Protein AF-A0AAW2IVI3-F1 (afdb_monomer_lite)

Foldseek 3Di:
DVVLVDPLVVVLCVLPNPDDDPDPVCSVVSLVVLLCCLLCQQLVPVLSDPDDDPADDDQSQLVVLVVVLVVQVPDQLVVVCVVCLPDSLVVSLLSSCPRSQDQVNCCSVPVHCVCNVCSVVSHQDPDPVSSVSSVVSSVSSSVSSNQRNDVVRHDDDDDDPPDDDDPPDDDD

Sequence (172 aa):
MESADWDLDAAAGSIQPGISFWQPNHICFAFESFVCRQMFDGFNHPNFSTRIESLPEGDKRRRLFFDRFMELKSVRPVDYLAWKPKSKFAAFCRSKYLRLIHPKMEASLFGNLDQRNLVSSGELPETPFFLAFIEMAKRIWLLHCLALSFDPEVSIFQASKGNRFSKFTWRA

Organism: Sesamum radiatum (NCBI:txid300843)

Radius of gyration: 18.2 Å; chains: 1; bounding box: 42×45×47 Å

Secondary structure (DSSP, 8-state):
-GGGT--HHHHHHHHSTTPPPSSGGGGHHHHHHHHHHHHHTTTTSGGG--S---PPPHHHHHHHHHHHHHHHHTS-HHHHHHH-TTSHHHHHHHHHHHHHS-HHHHHHHHSSSHHHHHHHHT-----HHHHHHHHHHHHHHHHHHHHTTSSSPP------TTPPP-TT----

Structure (mmCIF, N/CA/C/O backbone):
data_AF-A0AAW2IVI3-F1
#
_entry.id   AF-A0AAW2IVI3-F1
#
loop_
_atom_site.group_PDB
_atom_site.id
_atom_site.type_symbol
_atom_site.label_atom_id
_atom_site.label_alt_id
_atom_site.label_comp_id
_atom_site.label_asym_id
_atom_site.label_entity_id
_atom_site.label_seq_id
_atom_site.pdbx_PDB_ins_code
_atom_site.Cartn_x
_atom_site.Cartn_y
_atom_site.Cartn_z
_atom_site.occupancy
_atom_site.B_iso_or_equiv
_atom_site.auth_seq_id
_atom_site.auth_comp_id
_atom_site.auth_asym_id
_atom_site.auth_atom_id
_atom_site.pdbx_PDB_model_num
ATOM 1 N N . MET A 1 1 ? -5.674 0.346 18.086 1.00 77.00 1 MET A N 1
ATOM 2 C CA . MET A 1 1 ? -7.125 0.433 17.809 1.00 77.00 1 MET A CA 1
ATOM 3 C C . MET A 1 1 ? -7.883 0.366 19.117 1.00 77.00 1 MET A C 1
ATOM 5 O O . MET A 1 1 ? -8.513 1.350 19.455 1.00 77.00 1 MET A O 1
ATOM 9 N N . GLU A 1 2 ? -7.722 -0.701 19.901 1.00 77.94 2 GLU A N 1
ATOM 10 C CA . GLU A 1 2 ? -8.276 -0.778 21.267 1.00 77.94 2 GLU A CA 1
ATOM 11 C C . GLU A 1 2 ? -7.769 0.356 22.168 1.00 77.94 2 GLU A C 1
ATOM 13 O O . GL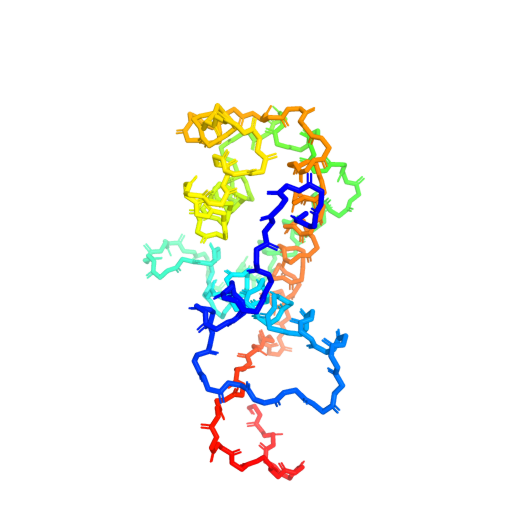U A 1 2 ? -8.556 1.027 22.813 1.00 77.94 2 GLU A O 1
ATOM 18 N N . SER A 1 3 ? -6.471 0.671 22.111 1.00 76.56 3 SER A N 1
ATOM 19 C CA . SER A 1 3 ? -5.872 1.810 22.830 1.00 76.56 3 SER A CA 1
ATOM 20 C C . SER A 1 3 ? -6.377 3.195 22.398 1.00 76.56 3 SER A C 1
ATOM 22 O O . SER A 1 3 ? -5.982 4.191 22.989 1.00 76.56 3 SER A O 1
ATOM 24 N N . ALA A 1 4 ? -7.147 3.265 21.311 1.00 76.06 4 ALA A N 1
ATOM 25 C CA . ALA A 1 4 ? -7.747 4.485 20.779 1.00 76.06 4 ALA A CA 1
ATOM 26 C C . ALA A 1 4 ? -9.280 4.469 20.947 1.00 76.06 4 ALA A C 1
ATOM 28 O O . ALA A 1 4 ? -9.973 5.185 20.227 1.00 76.06 4 ALA A O 1
ATOM 29 N N . ASP A 1 5 ? -9.795 3.603 21.831 1.00 81.50 5 ASP A N 1
ATOM 30 C CA . ASP A 1 5 ? -11.217 3.415 22.148 1.00 81.50 5 ASP A CA 1
ATOM 31 C C . ASP A 1 5 ? -12.101 3.146 20.920 1.00 81.50 5 ASP A C 1
ATOM 33 O O . ASP A 1 5 ? -13.246 3.590 20.821 1.00 81.50 5 ASP A O 1
ATOM 37 N N . TRP A 1 6 ? -11.564 2.409 19.943 1.00 83.50 6 TRP A N 1
ATOM 38 C CA . TRP A 1 6 ? -12.356 1.981 18.795 1.00 83.50 6 TRP A CA 1
ATOM 39 C C . TRP A 1 6 ? -13.358 0.901 19.178 1.00 83.50 6 TRP A C 1
ATOM 41 O O . TRP A 1 6 ? -12.980 -0.150 19.694 1.00 83.50 6 TRP A O 1
ATOM 51 N N . ASP A 1 7 ? -14.607 1.105 18.768 1.00 87.19 7 ASP A N 1
ATOM 52 C CA . ASP A 1 7 ? -15.586 0.030 18.654 1.00 87.19 7 ASP A CA 1
ATOM 53 C C . ASP A 1 7 ? -15.200 -0.871 17.468 1.00 87.19 7 ASP A C 1
ATOM 55 O O . ASP A 1 7 ? -15.416 -0.542 16.293 1.00 87.19 7 ASP A O 1
ATOM 59 N N . LEU A 1 8 ? -14.549 -1.993 17.784 1.00 87.81 8 LEU A N 1
ATOM 60 C CA . LEU A 1 8 ? -14.067 -2.941 16.785 1.00 87.81 8 LEU A CA 1
ATOM 61 C C . LEU A 1 8 ? -15.220 -3.599 16.024 1.00 87.81 8 LEU A C 1
ATOM 63 O O . LEU A 1 8 ? -15.070 -3.832 14.823 1.00 87.81 8 LEU A O 1
ATOM 67 N N . ASP A 1 9 ? -16.356 -3.851 16.677 1.00 87.69 9 ASP A N 1
ATOM 68 C CA . ASP A 1 9 ? -17.542 -4.452 16.064 1.00 87.69 9 ASP A CA 1
ATOM 69 C C . ASP A 1 9 ? -18.164 -3.505 15.038 1.00 87.69 9 ASP A C 1
ATOM 71 O O . ASP A 1 9 ? -18.402 -3.893 13.887 1.00 87.69 9 ASP A O 1
ATOM 75 N N . ALA A 1 10 ? -18.334 -2.231 15.398 1.00 87.75 10 ALA A N 1
ATOM 76 C CA . ALA A 1 10 ? -18.795 -1.208 14.466 1.00 87.75 10 ALA A CA 1
ATOM 77 C C . ALA A 1 10 ? -17.812 -1.021 13.296 1.00 87.75 10 ALA A C 1
ATOM 79 O O . ALA A 1 10 ? -18.225 -0.924 12.134 1.00 87.75 10 ALA A O 1
ATOM 80 N N . ALA A 1 11 ? -16.503 -1.017 13.571 1.00 87.75 11 ALA A N 1
ATOM 81 C CA . ALA A 1 11 ? -15.478 -0.889 12.540 1.00 87.75 11 ALA A CA 1
ATOM 82 C C . ALA A 1 11 ? -15.470 -2.096 11.583 1.00 87.75 11 ALA A C 1
ATOM 84 O O . ALA A 1 11 ? -15.462 -1.907 10.362 1.00 87.75 11 ALA A O 1
ATOM 85 N N . ALA A 1 12 ? -15.550 -3.323 12.097 1.00 88.88 12 ALA A N 1
ATOM 86 C CA . ALA A 1 12 ? -15.655 -4.530 11.280 1.00 88.88 12 ALA A CA 1
ATOM 87 C C . ALA A 1 12 ? -16.953 -4.546 10.453 1.00 88.88 12 ALA A C 1
ATOM 89 O O . ALA A 1 12 ? -16.916 -4.839 9.254 1.00 88.88 12 ALA A O 1
ATOM 90 N N . GLY A 1 13 ? -18.078 -4.138 11.049 1.00 88.06 13 GLY A N 1
ATOM 91 C CA . GLY A 1 13 ? -19.358 -3.987 10.355 1.00 88.06 13 GLY A CA 1
ATOM 92 C C . GLY A 1 13 ? -19.313 -2.960 9.219 1.00 88.06 13 GLY A C 1
ATOM 93 O O . GLY A 1 13 ? -19.958 -3.156 8.189 1.00 88.06 13 GLY A O 1
ATOM 94 N N . SER A 1 14 ? -18.500 -1.906 9.356 1.00 87.00 14 SER A N 1
ATOM 95 C CA . SER A 1 14 ? -18.280 -0.915 8.293 1.00 87.00 14 SER A CA 1
ATOM 96 C C . SER A 1 14 ? -17.449 -1.453 7.119 1.00 87.00 14 SER A C 1
ATOM 98 O O . SER A 1 14 ? -17.645 -1.036 5.977 1.00 87.00 14 SER A O 1
ATOM 100 N N . ILE A 1 15 ? -16.538 -2.399 7.378 1.00 88.31 15 ILE A N 1
ATOM 101 C CA . ILE A 1 15 ? -15.711 -3.047 6.349 1.00 88.31 15 ILE A CA 1
ATOM 102 C C . ILE A 1 15 ? -16.544 -4.016 5.515 1.00 88.31 15 ILE A C 1
ATOM 104 O O . ILE A 1 15 ? -16.384 -4.084 4.288 1.00 88.31 15 ILE A O 1
ATOM 108 N N . GLN A 1 16 ? -17.372 -4.807 6.194 1.00 86.12 16 GLN A N 1
ATOM 109 C CA . GLN A 1 16 ? -18.245 -5.787 5.578 1.00 86.12 16 GLN A CA 1
ATOM 110 C C . GLN A 1 16 ? -19.486 -5.998 6.464 1.00 86.12 16 GLN A C 1
ATOM 112 O O . GLN A 1 16 ? -19.395 -6.619 7.525 1.00 86.12 16 GLN A O 1
ATOM 117 N N . PRO A 1 17 ? -20.660 -5.521 6.022 1.00 86.19 17 PRO A N 1
ATOM 118 C CA . PRO A 1 17 ? -21.896 -5.664 6.778 1.00 86.19 17 PRO A CA 1
ATOM 119 C C . PRO A 1 17 ? -22.334 -7.124 6.937 1.00 86.19 17 PRO A C 1
ATOM 121 O O . PRO A 1 17 ? -22.176 -7.950 6.031 1.00 86.19 17 PRO A O 1
ATOM 124 N N . GLY A 1 18 ? -22.952 -7.431 8.081 1.00 82.81 18 GLY A N 1
ATOM 125 C CA . GLY A 1 18 ? -23.586 -8.728 8.330 1.00 82.81 18 GLY A CA 1
ATOM 126 C C . GLY A 1 18 ? -22.607 -9.900 8.435 1.00 82.81 18 GLY A C 1
ATOM 127 O O . GLY A 1 18 ? -22.932 -11.006 7.998 1.00 82.81 18 GLY A O 1
ATOM 128 N N . ILE A 1 19 ? -21.399 -9.670 8.962 1.00 82.31 19 ILE A N 1
ATOM 129 C CA . ILE A 1 19 ? -20.492 -10.760 9.332 1.00 82.31 19 ILE A CA 1
ATOM 130 C C . ILE A 1 19 ? -20.915 -11.325 10.688 1.00 82.31 19 ILE A C 1
ATOM 132 O O . ILE A 1 19 ? -21.047 -10.590 11.659 1.00 82.31 19 ILE A O 1
ATOM 136 N N . SER A 1 20 ? -21.068 -12.645 10.754 1.00 82.38 20 SER A N 1
ATOM 137 C CA . SER A 1 20 ? -21.085 -13.397 12.006 1.00 82.38 20 SER A CA 1
ATOM 138 C C . SER A 1 20 ? -19.740 -14.092 12.176 1.00 82.38 20 SER A C 1
ATOM 140 O O . SER A 1 20 ? -19.344 -14.895 11.324 1.00 82.38 20 SER A O 1
ATOM 142 N N . PHE A 1 21 ? -19.039 -13.804 13.263 1.00 84.62 21 PHE A N 1
ATOM 143 C CA . PHE A 1 21 ? -17.784 -14.472 13.575 1.00 84.62 21 PHE A CA 1
ATOM 144 C C . PHE A 1 21 ? -18.041 -15.754 14.367 1.00 84.62 21 PHE A C 1
ATOM 146 O O . PHE A 1 21 ? -18.873 -15.777 15.267 1.00 84.62 21 PHE A O 1
ATOM 153 N N . TRP A 1 22 ? -17.313 -16.827 14.037 1.00 85.50 22 TRP A N 1
ATOM 154 C CA . TRP A 1 22 ? -17.389 -18.081 14.800 1.00 85.50 22 TRP A CA 1
ATOM 155 C C . TRP A 1 22 ? -16.828 -17.926 16.222 1.00 85.50 22 TRP A C 1
ATOM 157 O O . TRP A 1 22 ? -17.317 -18.553 17.156 1.00 85.50 22 TRP A O 1
ATOM 167 N N . GLN A 1 23 ? -15.804 -17.084 16.383 1.00 89.56 23 GLN A N 1
ATOM 168 C CA . GLN A 1 23 ? -15.225 -16.700 17.669 1.00 89.56 23 GLN A CA 1
ATOM 169 C C . GLN A 1 23 ? -15.056 -15.174 17.710 1.00 89.56 23 GLN A C 1
ATOM 171 O O . GLN A 1 23 ? -14.752 -14.594 16.667 1.00 89.56 23 GLN A O 1
ATOM 176 N N . PRO A 1 24 ? -15.192 -14.514 18.875 1.00 83.69 24 PRO A N 1
ATOM 177 C CA . PRO A 1 24 ? -15.063 -13.054 18.975 1.00 83.69 24 PRO A CA 1
ATOM 178 C C . PRO A 1 24 ? -13.730 -12.503 18.441 1.00 83.69 24 PRO A C 1
ATOM 180 O O . PRO A 1 24 ? -13.693 -11.491 17.751 1.00 83.69 24 PRO A O 1
ATOM 183 N N . ASN A 1 25 ? -12.625 -13.214 18.678 1.00 85.38 25 ASN A N 1
ATOM 184 C CA . ASN A 1 25 ? -11.289 -12.843 18.200 1.00 85.38 25 ASN A CA 1
ATOM 185 C C . ASN A 1 25 ? -11.124 -12.919 16.667 1.00 85.38 25 ASN A C 1
ATOM 187 O O . ASN A 1 25 ? -10.189 -12.326 16.138 1.00 85.38 25 ASN A O 1
ATOM 191 N N . HIS A 1 26 ? -12.021 -13.589 15.932 1.00 91.75 26 HIS A N 1
ATOM 192 C CA . HIS A 1 26 ? -11.974 -13.654 14.463 1.00 91.75 26 HIS A CA 1
ATOM 193 C C . HIS A 1 26 ? -12.302 -12.317 13.786 1.00 91.75 26 HIS A C 1
ATOM 195 O O . HIS A 1 26 ? -12.186 -12.202 12.564 1.00 91.75 26 HIS A O 1
ATOM 201 N N . ILE A 1 27 ? -12.681 -11.301 14.560 1.00 89.81 27 ILE A N 1
ATOM 202 C CA . ILE A 1 27 ? -12.882 -9.941 14.071 1.00 89.81 27 ILE A CA 1
ATOM 203 C C . ILE A 1 27 ? -11.646 -9.380 13.352 1.00 89.81 27 ILE A C 1
ATOM 205 O O . ILE A 1 27 ? -11.785 -8.623 12.389 1.00 89.81 27 ILE A O 1
ATOM 209 N N . CYS A 1 28 ? -10.439 -9.824 13.732 1.00 89.69 28 CYS A N 1
ATOM 210 C CA . CYS A 1 28 ? -9.191 -9.467 13.054 1.00 89.69 28 CYS A CA 1
ATOM 211 C C . CYS A 1 28 ? -9.229 -9.775 11.548 1.00 89.69 28 CYS A C 1
ATOM 213 O O . CYS A 1 28 ? -8.742 -8.973 10.751 1.00 89.69 28 CYS A O 1
ATOM 215 N N . PHE A 1 29 ? -9.890 -10.862 11.133 1.00 90.81 29 PHE A N 1
ATOM 216 C CA . PHE A 1 29 ? -9.964 -11.262 9.729 1.00 90.81 29 PHE A CA 1
ATOM 217 C C . PHE A 1 29 ? -10.738 -10.267 8.863 1.00 90.81 29 PHE A C 1
ATOM 219 O O . PHE A 1 29 ? -10.467 -10.170 7.666 1.00 90.81 29 PHE A O 1
ATOM 226 N N . ALA A 1 30 ? -11.670 -9.493 9.433 1.00 91.75 30 ALA A N 1
ATOM 227 C CA . ALA A 1 30 ? -12.317 -8.410 8.696 1.00 91.75 30 ALA A CA 1
ATOM 228 C C . ALA A 1 30 ? -11.300 -7.318 8.334 1.00 91.75 30 ALA A C 1
ATOM 230 O O . ALA A 1 30 ? -11.227 -6.896 7.177 1.00 91.75 30 ALA A O 1
ATOM 231 N N . PHE A 1 31 ? -10.463 -6.919 9.294 1.00 91.62 31 PHE A N 1
ATOM 232 C CA . PHE A 1 31 ? -9.403 -5.938 9.075 1.00 91.62 31 PHE A CA 1
ATOM 233 C C . PHE A 1 31 ? -8.326 -6.473 8.131 1.00 91.62 31 PHE A C 1
ATOM 235 O O . PHE A 1 31 ? -7.997 -5.803 7.157 1.00 91.62 31 PHE A O 1
ATOM 242 N N . GLU A 1 32 ? -7.832 -7.694 8.342 1.00 92.75 32 GLU A N 1
ATOM 243 C CA . GLU A 1 32 ? -6.846 -8.321 7.452 1.00 92.75 32 GLU A CA 1
ATOM 244 C C . GLU A 1 32 ? -7.369 -8.437 6.016 1.00 92.75 32 GLU A C 1
ATOM 246 O O . GLU A 1 32 ? -6.673 -8.069 5.069 1.00 92.75 32 GLU A O 1
ATOM 251 N N . SER A 1 33 ? -8.622 -8.870 5.837 1.00 91.94 33 SER A N 1
ATOM 252 C CA . SER A 1 33 ? -9.265 -8.933 4.521 1.00 91.94 33 SER A CA 1
ATOM 253 C C . SER A 1 33 ? -9.361 -7.553 3.867 1.00 91.94 33 SER A C 1
ATOM 255 O O . SER A 1 33 ? -9.078 -7.415 2.673 1.00 91.94 33 SER A O 1
ATOM 257 N N . PHE A 1 34 ? -9.701 -6.516 4.640 1.00 92.94 34 PHE A N 1
ATOM 258 C CA . PHE A 1 34 ? -9.705 -5.135 4.163 1.00 92.94 34 PHE A CA 1
ATOM 259 C C . PHE A 1 34 ? -8.316 -4.682 3.712 1.00 92.94 34 PHE A C 1
ATOM 261 O O . PHE A 1 34 ? -8.187 -4.171 2.597 1.00 92.94 34 PHE A O 1
ATOM 268 N N . VAL A 1 35 ? -7.281 -4.908 4.530 1.00 94.69 35 VAL A N 1
ATOM 269 C CA . VAL A 1 35 ? -5.896 -4.559 4.185 1.00 94.69 35 VAL A CA 1
ATOM 270 C C . VAL A 1 35 ? -5.473 -5.276 2.908 1.00 94.69 35 VAL A C 1
ATOM 272 O O . VAL A 1 35 ? -5.013 -4.624 1.972 1.00 94.69 35 VAL A O 1
ATOM 275 N N . CYS A 1 36 ? -5.697 -6.589 2.819 1.00 94.19 36 CYS A N 1
ATOM 276 C CA . CYS A 1 36 ? -5.403 -7.372 1.623 1.00 94.19 36 CYS A CA 1
ATOM 277 C C . CYS A 1 36 ? -6.114 -6.793 0.395 1.00 94.19 36 CYS A C 1
ATOM 279 O O . CYS A 1 36 ? -5.468 -6.502 -0.609 1.00 94.19 36 CYS A O 1
ATOM 281 N N . ARG A 1 37 ? -7.422 -6.536 0.478 1.00 92.94 37 ARG A N 1
ATOM 282 C CA . ARG A 1 37 ? -8.189 -5.965 -0.636 1.00 92.94 37 ARG A CA 1
ATOM 283 C C . ARG A 1 37 ? -7.610 -4.629 -1.104 1.00 92.94 37 ARG A C 1
ATOM 285 O O . ARG A 1 37 ? -7.415 -4.447 -2.299 1.00 92.94 37 ARG A O 1
ATOM 292 N N . GLN A 1 38 ? -7.300 -3.712 -0.188 1.00 94.69 38 GLN A N 1
ATOM 293 C CA . GLN A 1 38 ? -6.767 -2.395 -0.557 1.00 94.69 38 GLN A CA 1
ATOM 294 C C . GLN A 1 38 ? -5.339 -2.471 -1.103 1.00 94.69 38 GLN A C 1
ATOM 296 O O . GLN A 1 38 ? -5.005 -1.797 -2.083 1.00 94.69 38 GLN A O 1
ATOM 301 N N . MET A 1 39 ? -4.485 -3.298 -0.499 1.00 96.06 39 MET A N 1
ATOM 302 C CA . MET A 1 39 ? -3.084 -3.403 -0.893 1.00 96.06 39 MET A CA 1
ATOM 303 C C . MET A 1 39 ? -2.909 -4.135 -2.224 1.00 96.06 39 MET A C 1
ATOM 305 O O . MET A 1 39 ? -2.134 -3.677 -3.064 1.00 96.06 39 MET A O 1
ATOM 309 N N . PHE A 1 40 ? -3.685 -5.190 -2.469 1.00 95.31 40 PHE A N 1
ATOM 310 C CA . PHE A 1 40 ? -3.649 -5.963 -3.713 1.00 95.31 40 PHE A CA 1
ATOM 311 C C . PHE A 1 40 ? -4.548 -5.401 -4.829 1.00 95.31 40 PHE A C 1
ATOM 313 O O . PHE A 1 40 ? -4.491 -5.890 -5.955 1.00 95.31 40 PHE A O 1
ATOM 320 N N . ASP A 1 41 ? -5.335 -4.348 -4.575 1.00 93.69 41 ASP A N 1
ATOM 321 C CA . ASP A 1 41 ? -6.125 -3.680 -5.621 1.00 93.69 41 ASP A CA 1
ATOM 322 C C . ASP A 1 41 ? -5.241 -3.256 -6.809 1.00 93.69 41 ASP A C 1
ATOM 324 O O . ASP A 1 41 ? -4.271 -2.515 -6.630 1.00 93.69 41 ASP A O 1
ATOM 328 N N . GLY A 1 42 ? -5.560 -3.735 -8.012 1.00 92.88 42 GLY A N 1
ATOM 329 C CA . GLY A 1 42 ? -4.788 -3.468 -9.228 1.00 92.88 42 GLY A CA 1
ATOM 330 C C . GLY A 1 42 ? -3.523 -4.314 -9.423 1.00 92.88 42 GLY A C 1
ATOM 331 O O . GLY A 1 42 ? -2.758 -4.009 -10.329 1.00 92.88 42 GLY A O 1
ATOM 332 N N . PHE A 1 43 ? -3.291 -5.371 -8.636 1.00 94.50 43 PHE A N 1
ATOM 333 C CA . PHE A 1 43 ? -2.087 -6.220 -8.740 1.00 94.50 43 PHE A CA 1
ATOM 334 C C . PHE A 1 43 ? -1.864 -6.821 -10.138 1.00 94.50 43 PHE A C 1
ATOM 336 O O . PHE A 1 43 ? -0.736 -6.946 -10.589 1.00 94.50 43 PHE A O 1
ATOM 343 N N . ASN A 1 44 ? -2.924 -7.151 -10.878 1.00 91.75 44 ASN A N 1
ATOM 344 C CA . ASN A 1 44 ? -2.772 -7.691 -12.237 1.00 91.75 44 ASN A CA 1
ATOM 345 C C . ASN A 1 44 ? -2.429 -6.607 -13.281 1.00 91.75 44 ASN A C 1
ATOM 347 O O . ASN A 1 44 ? -2.229 -6.917 -14.453 1.00 91.75 44 ASN A O 1
ATOM 351 N N . HIS A 1 45 ? -2.366 -5.332 -12.883 1.00 91.50 45 HIS A N 1
ATOM 352 C CA . HIS A 1 45 ? -2.002 -4.222 -13.754 1.00 91.50 45 HIS A CA 1
ATOM 353 C C . HIS A 1 45 ? -0.589 -3.715 -13.440 1.00 91.50 45 HIS A C 1
ATOM 355 O O . HIS A 1 45 ? -0.213 -3.580 -12.270 1.00 91.50 45 HIS A O 1
ATOM 361 N N . PRO A 1 46 ? 0.208 -3.360 -14.462 1.00 90.06 46 PRO A N 1
ATOM 362 C CA . PRO A 1 46 ? 1.499 -2.726 -14.251 1.00 90.06 46 PRO A CA 1
ATOM 363 C C . PRO A 1 46 ? 1.417 -1.533 -13.293 1.00 90.06 46 PRO A C 1
ATOM 365 O O . PRO A 1 46 ? 0.558 -0.664 -13.416 1.00 90.06 46 PRO A O 1
ATOM 368 N N . ASN A 1 47 ? 2.342 -1.483 -12.332 1.00 90.06 47 ASN A N 1
ATOM 369 C CA . ASN A 1 47 ? 2.424 -0.419 -11.326 1.00 90.06 47 ASN A CA 1
ATOM 370 C C . ASN A 1 47 ? 1.127 -0.191 -10.517 1.00 90.06 47 ASN A C 1
ATOM 372 O O . ASN A 1 47 ? 0.939 0.913 -10.009 1.00 90.06 47 ASN A O 1
ATOM 376 N N . PHE A 1 48 ? 0.247 -1.194 -10.388 1.00 91.88 48 PHE A N 1
ATOM 377 C CA . PHE A 1 48 ? -1.047 -1.080 -9.697 1.00 91.88 48 PHE A CA 1
ATOM 378 C C . PHE A 1 48 ? -1.964 0.021 -10.259 1.00 91.88 48 PHE A C 1
ATOM 380 O O . PHE A 1 48 ? -2.806 0.568 -9.545 1.00 91.88 48 PHE A O 1
ATOM 387 N N . SER A 1 49 ? -1.783 0.382 -11.531 1.00 84.75 49 SER A N 1
ATOM 388 C CA . SER A 1 49 ? -2.490 1.483 -12.177 1.00 84.75 49 SER A CA 1
ATOM 389 C C . SER A 1 49 ? -3.211 0.993 -13.422 1.00 84.75 49 SER A C 1
ATOM 391 O O . SER A 1 49 ? -2.637 0.294 -14.251 1.00 84.75 49 SER A O 1
ATOM 393 N N . THR A 1 50 ? -4.462 1.417 -13.586 1.00 73.56 50 THR A N 1
ATOM 394 C CA . THR A 1 50 ? -5.230 1.216 -14.823 1.00 73.56 50 THR A CA 1
ATOM 395 C C . THR A 1 50 ? -4.872 2.233 -15.906 1.00 73.56 50 THR A C 1
ATOM 397 O O . THR A 1 50 ? -5.357 2.128 -17.032 1.00 73.56 50 THR A O 1
ATOM 400 N N . ARG A 1 51 ? -4.032 3.236 -15.596 1.00 76.50 51 ARG A N 1
ATOM 401 C CA . ARG A 1 51 ? -3.558 4.187 -16.606 1.00 76.50 51 ARG A CA 1
ATOM 402 C C . ARG A 1 51 ? -2.676 3.466 -17.615 1.00 76.50 51 ARG A C 1
ATOM 404 O O . ARG A 1 51 ? -1.746 2.759 -17.236 1.00 76.50 51 ARG A O 1
ATOM 411 N N . ILE A 1 52 ? -2.941 3.730 -18.889 1.00 70.25 52 ILE A N 1
ATOM 412 C CA . ILE A 1 52 ? -2.110 3.274 -19.997 1.00 70.25 52 ILE A CA 1
ATOM 413 C C . ILE A 1 52 ? -0.761 3.992 -19.885 1.00 70.25 52 ILE A C 1
ATOM 415 O O . ILE A 1 52 ? -0.649 5.183 -20.166 1.00 70.25 52 ILE A O 1
ATOM 419 N N . GLU A 1 53 ? 0.254 3.273 -19.420 1.00 74.31 53 GLU A N 1
ATOM 420 C CA . GLU A 1 53 ? 1.648 3.703 -19.483 1.00 74.31 53 GLU A CA 1
ATOM 421 C C . GLU A 1 53 ? 2.311 2.997 -20.666 1.00 74.31 53 GLU A C 1
ATOM 423 O O . GLU A 1 53 ? 2.113 1.797 -20.861 1.00 74.31 53 GLU A O 1
ATOM 428 N N . SER A 1 54 ? 3.114 3.724 -21.445 1.00 80.56 54 SER A N 1
ATOM 429 C CA . SER A 1 54 ? 3.954 3.125 -22.481 1.00 80.56 54 SER A CA 1
ATOM 430 C C . SER A 1 54 ? 5.043 2.281 -21.817 1.00 80.56 54 SER A C 1
ATOM 432 O O . SER A 1 54 ? 6.097 2.771 -21.408 1.00 80.56 54 SER A O 1
ATOM 434 N N . LEU A 1 55 ? 4.760 0.992 -21.655 1.00 84.44 55 LEU A N 1
ATOM 435 C CA . LEU A 1 55 ? 5.710 0.018 -21.141 1.00 84.44 55 LEU A CA 1
ATOM 436 C C . LEU A 1 55 ? 6.329 -0.766 -22.299 1.00 84.44 55 LEU A C 1
ATOM 438 O O . LEU A 1 55 ? 5.660 -1.007 -23.302 1.00 84.44 55 LEU A O 1
ATOM 442 N N . PRO A 1 56 ? 7.596 -1.189 -22.168 1.00 86.12 56 PRO A N 1
ATOM 443 C CA . PRO A 1 56 ? 8.168 -2.162 -23.086 1.00 86.12 56 PRO A CA 1
ATOM 444 C C . PRO A 1 56 ? 7.320 -3.438 -23.108 1.00 86.12 56 PRO A C 1
ATOM 446 O O . PRO A 1 56 ? 6.705 -3.783 -22.100 1.00 86.12 56 PRO A O 1
ATOM 449 N N . GLU A 1 57 ? 7.334 -4.157 -24.226 1.00 86.81 57 GLU A N 1
ATOM 450 C CA . GLU A 1 57 ? 6.604 -5.419 -24.390 1.00 86.81 57 GLU A CA 1
ATOM 451 C C . GLU A 1 57 ? 7.518 -6.646 -24.218 1.00 86.81 57 GLU A C 1
ATOM 453 O O . GLU A 1 57 ? 8.752 -6.545 -24.263 1.00 86.81 57 GLU A O 1
ATOM 458 N N . GLY A 1 58 ? 6.902 -7.813 -23.993 1.00 88.81 58 GLY A N 1
ATOM 459 C CA . GLY A 1 58 ? 7.576 -9.113 -23.907 1.00 88.81 58 GLY A CA 1
ATOM 460 C C . GLY A 1 58 ? 8.740 -9.146 -22.909 1.00 88.81 58 GLY A C 1
ATOM 461 O O . GLY A 1 58 ? 8.642 -8.656 -21.783 1.00 88.81 58 GLY A O 1
ATOM 462 N N . ASP A 1 59 ? 9.886 -9.679 -23.338 1.00 91.75 59 ASP A N 1
ATOM 463 C CA . ASP A 1 59 ? 11.090 -9.828 -22.505 1.00 91.75 59 ASP A CA 1
ATOM 464 C C . ASP A 1 59 ? 11.627 -8.532 -21.905 1.00 91.75 59 ASP A C 1
ATOM 466 O O . ASP A 1 59 ? 12.280 -8.545 -20.858 1.00 91.75 59 ASP A O 1
ATOM 470 N N . LYS A 1 60 ? 11.422 -7.398 -22.580 1.00 92.88 60 LYS A N 1
ATOM 471 C CA . LYS A 1 60 ? 11.871 -6.104 -22.055 1.00 92.88 60 LYS A CA 1
ATOM 472 C C . LYS A 1 60 ? 11.021 -5.698 -20.853 1.00 92.88 60 LYS A C 1
ATOM 474 O O . LYS A 1 60 ? 11.567 -5.173 -19.885 1.00 92.88 60 LYS A O 1
ATOM 479 N N . ARG A 1 61 ? 9.715 -5.993 -20.886 1.00 92.31 61 ARG A N 1
ATOM 480 C CA . ARG A 1 61 ? 8.809 -5.791 -19.747 1.00 92.31 61 ARG A CA 1
ATOM 481 C C . ARG A 1 61 ? 9.242 -6.634 -18.556 1.00 92.31 61 ARG A C 1
ATOM 483 O O . ARG A 1 61 ? 9.385 -6.109 -17.456 1.00 92.31 61 ARG A O 1
ATOM 490 N N . ARG A 1 62 ? 9.495 -7.922 -18.795 1.00 93.88 62 ARG A N 1
ATOM 491 C CA . ARG A 1 62 ? 9.891 -8.875 -17.751 1.00 93.88 62 ARG A CA 1
ATOM 492 C C . ARG A 1 62 ? 11.185 -8.458 -17.064 1.00 93.88 62 ARG A C 1
ATOM 494 O O . ARG A 1 62 ? 11.228 -8.364 -15.839 1.00 93.88 62 ARG A O 1
ATOM 501 N N . ARG A 1 63 ? 12.205 -8.110 -17.858 1.00 95.94 63 ARG A N 1
ATOM 502 C CA . ARG A 1 63 ? 13.479 -7.579 -17.351 1.00 95.94 63 ARG A CA 1
ATOM 503 C C . ARG A 1 63 ? 13.289 -6.310 -16.529 1.00 95.94 63 ARG A C 1
ATOM 505 O O . ARG A 1 63 ? 13.783 -6.253 -15.415 1.00 95.94 63 ARG A O 1
ATOM 512 N N . LEU A 1 64 ? 12.482 -5.357 -17.004 1.00 95.44 64 LEU A N 1
ATOM 513 C CA . LEU A 1 64 ? 12.185 -4.130 -16.258 1.00 95.44 64 LEU A CA 1
ATOM 514 C C . LEU A 1 64 ? 11.625 -4.413 -14.852 1.00 95.44 64 LEU A C 1
ATOM 516 O O . LEU A 1 64 ? 12.016 -3.751 -13.889 1.00 95.44 64 LEU A O 1
ATOM 520 N N . PHE A 1 65 ? 10.692 -5.359 -14.713 1.00 95.81 65 PHE A N 1
ATOM 521 C CA . PHE A 1 65 ? 10.138 -5.714 -13.403 1.00 95.81 65 PHE A CA 1
ATOM 522 C C . PHE A 1 65 ? 11.128 -6.498 -12.537 1.00 95.81 65 PHE A C 1
ATOM 524 O O . PHE A 1 65 ? 11.219 -6.229 -11.337 1.00 95.81 65 PHE A O 1
ATOM 531 N N . PHE A 1 66 ? 11.927 -7.384 -13.134 1.00 97.06 66 PHE A N 1
ATOM 532 C CA . PHE A 1 66 ? 12.998 -8.081 -12.423 1.00 97.06 66 PHE A CA 1
ATOM 533 C C . PHE A 1 66 ? 14.070 -7.116 -11.892 1.00 97.06 66 PHE A C 1
ATOM 535 O O . PHE A 1 66 ? 14.464 -7.206 -10.730 1.00 97.06 66 PHE A O 1
ATOM 542 N N . ASP A 1 67 ? 14.474 -6.130 -12.692 1.00 97.12 67 ASP A N 1
ATOM 543 C CA . ASP A 1 67 ? 15.442 -5.105 -12.295 1.00 97.12 67 ASP A CA 1
ATOM 544 C C . ASP A 1 67 ? 14.908 -4.275 -11.121 1.00 97.12 67 ASP A C 1
ATOM 546 O O . ASP A 1 67 ? 15.617 -4.042 -10.143 1.00 97.12 67 ASP A O 1
ATOM 550 N N . ARG A 1 68 ? 13.620 -3.901 -11.148 1.00 96.44 68 ARG A N 1
ATOM 551 C CA . ARG A 1 68 ? 12.960 -3.214 -10.021 1.00 96.44 68 ARG A CA 1
ATOM 552 C C . ARG A 1 68 ? 12.919 -4.063 -8.754 1.00 96.44 68 ARG A C 1
ATOM 554 O O . ARG A 1 68 ? 13.074 -3.521 -7.660 1.00 96.44 68 ARG A O 1
ATOM 561 N N . PHE A 1 69 ? 12.691 -5.371 -8.883 1.00 97.56 69 PHE A N 1
ATOM 562 C CA . PHE A 1 69 ? 12.773 -6.294 -7.753 1.00 97.56 69 PHE A CA 1
ATOM 563 C C . PHE A 1 69 ? 14.192 -6.314 -7.172 1.00 97.56 69 PHE A C 1
ATOM 565 O O . PHE A 1 69 ? 14.370 -6.124 -5.967 1.00 97.56 69 PHE A O 1
ATOM 572 N N . MET A 1 70 ? 15.198 -6.497 -8.030 1.00 97.81 70 MET A N 1
ATOM 573 C CA . MET A 1 70 ? 16.605 -6.550 -7.634 1.00 97.81 70 MET A CA 1
ATOM 574 C C . MET A 1 70 ? 17.075 -5.252 -6.977 1.00 97.81 70 MET A C 1
ATOM 576 O O . MET A 1 70 ? 17.820 -5.311 -6.001 1.00 97.81 70 MET A O 1
ATOM 580 N N . GLU A 1 71 ? 16.598 -4.104 -7.458 1.00 96.38 71 GLU A N 1
ATOM 581 C CA . GLU A 1 71 ? 16.942 -2.790 -6.919 1.00 96.38 71 GLU A CA 1
ATOM 582 C C . GLU A 1 71 ? 16.422 -2.584 -5.485 1.00 96.38 71 GLU A C 1
ATOM 584 O O . GLU A 1 71 ? 17.129 -2.027 -4.650 1.00 96.38 71 GLU A O 1
ATOM 589 N N . LEU A 1 72 ? 15.204 -3.046 -5.171 1.00 96.56 72 LEU A N 1
ATOM 590 C CA . LEU A 1 72 ? 14.567 -2.780 -3.873 1.00 96.56 72 LEU A CA 1
ATOM 591 C C . LEU A 1 72 ? 14.752 -3.907 -2.839 1.00 96.56 72 LEU A C 1
ATOM 593 O O . LEU A 1 72 ? 14.652 -3.649 -1.636 1.00 96.56 72 LEU A O 1
ATOM 597 N N . LYS A 1 73 ? 15.011 -5.159 -3.251 1.00 96.56 73 LYS A N 1
ATOM 598 C CA . LYS A 1 73 ? 14.963 -6.328 -2.344 1.00 96.56 73 LYS A CA 1
ATOM 599 C C . LYS A 1 73 ? 15.833 -6.170 -1.088 1.00 96.56 73 LYS A C 1
ATOM 601 O O . LYS A 1 73 ? 15.360 -6.438 0.018 1.00 96.56 73 LYS A O 1
ATOM 606 N N . SER A 1 74 ? 17.052 -5.654 -1.244 1.00 94.38 74 SER A N 1
ATOM 607 C CA . SER A 1 74 ? 18.063 -5.564 -0.178 1.00 94.38 74 SER A CA 1
ATOM 608 C C . SER A 1 74 ? 18.166 -4.179 0.466 1.00 94.38 74 SER A C 1
ATOM 610 O O . SER A 1 74 ? 18.948 -4.004 1.393 1.00 94.38 74 SER A O 1
ATOM 612 N N . VAL A 1 75 ? 17.384 -3.201 0.005 1.00 96.25 75 VAL A N 1
ATOM 613 C CA . VAL A 1 75 ? 17.424 -1.821 0.511 1.00 96.25 75 VAL A CA 1
ATOM 614 C C . VAL A 1 75 ? 16.309 -1.626 1.531 1.00 96.25 75 VAL A C 1
ATOM 616 O O . VAL A 1 75 ? 15.195 -2.121 1.329 1.00 96.25 75 VAL A O 1
ATOM 619 N N . ARG A 1 76 ? 16.565 -0.916 2.637 1.00 96.00 76 ARG A N 1
ATOM 620 C CA . ARG A 1 76 ? 15.476 -0.536 3.548 1.00 96.00 76 ARG A CA 1
ATOM 621 C C . ARG A 1 76 ? 14.529 0.398 2.796 1.00 96.00 76 ARG A C 1
ATOM 623 O O . ARG A 1 76 ? 14.989 1.318 2.122 1.00 96.00 76 ARG A O 1
ATOM 630 N N . PRO A 1 77 ? 13.212 0.187 2.869 1.00 95.88 77 PRO A N 1
ATOM 631 C CA . PRO A 1 77 ? 12.303 0.924 2.010 1.00 95.88 77 PRO A CA 1
ATOM 632 C C . PRO A 1 77 ? 12.255 2.419 2.351 1.00 95.88 77 PRO A C 1
ATOM 634 O O . PRO A 1 77 ? 12.050 3.220 1.450 1.00 95.88 77 PRO A O 1
ATOM 637 N N . VAL A 1 78 ? 12.527 2.809 3.599 1.00 94.50 78 VAL A N 1
ATOM 638 C CA . VAL A 1 78 ? 12.677 4.222 3.991 1.00 94.50 78 VAL A CA 1
ATOM 639 C C . VAL A 1 78 ? 13.858 4.873 3.268 1.00 94.50 78 VAL A C 1
ATOM 641 O O . VAL A 1 78 ? 13.679 5.901 2.622 1.00 94.50 78 VAL A O 1
ATOM 644 N N . ASP A 1 79 ? 15.035 4.238 3.296 1.00 95.44 79 ASP A N 1
ATOM 645 C CA . ASP A 1 79 ? 16.230 4.734 2.596 1.00 95.44 79 ASP A CA 1
ATOM 646 C C . ASP A 1 79 ? 15.985 4.824 1.089 1.00 95.44 79 ASP A C 1
ATOM 648 O O . ASP A 1 79 ? 16.380 5.787 0.434 1.00 95.44 79 ASP A O 1
ATOM 652 N N . TYR A 1 80 ? 15.288 3.830 0.534 1.00 96.19 80 TYR A N 1
ATOM 653 C CA . TYR A 1 80 ? 14.935 3.822 -0.878 1.00 96.19 80 TYR A CA 1
ATOM 654 C C . TYR A 1 80 ? 14.010 4.989 -1.243 1.00 96.19 80 TYR A C 1
ATOM 656 O O . TYR A 1 80 ? 14.198 5.619 -2.282 1.00 96.19 80 TYR A O 1
ATOM 664 N N . LEU A 1 81 ? 13.012 5.291 -0.408 1.00 95.19 81 LEU A N 1
ATOM 665 C CA . LEU A 1 81 ? 12.097 6.407 -0.639 1.00 95.19 81 LEU A CA 1
ATOM 666 C C . LEU A 1 81 ? 12.799 7.762 -0.486 1.00 95.19 81 LEU A C 1
ATOM 668 O O . LEU A 1 81 ? 12.520 8.662 -1.274 1.00 95.19 81 LEU A O 1
ATOM 672 N N . ALA A 1 82 ? 13.741 7.888 0.453 1.00 93.94 82 ALA A N 1
ATOM 673 C CA . ALA A 1 82 ? 14.577 9.079 0.591 1.00 93.94 82 ALA A CA 1
ATOM 674 C C . ALA A 1 82 ? 15.493 9.277 -0.631 1.00 93.94 82 ALA A C 1
ATOM 676 O O . ALA A 1 82 ? 15.640 10.389 -1.134 1.00 93.94 82 ALA A O 1
ATOM 677 N N . TRP A 1 83 ? 16.062 8.189 -1.158 1.00 94.81 83 TRP A N 1
ATOM 678 C CA . TRP A 1 83 ? 16.911 8.218 -2.350 1.00 94.81 83 TRP A CA 1
ATOM 679 C C . TRP A 1 83 ? 16.124 8.472 -3.646 1.00 94.81 83 TRP A C 1
ATOM 681 O O . TRP A 1 83 ? 16.575 9.218 -4.516 1.00 94.81 83 TRP A O 1
ATOM 691 N N . LYS A 1 84 ? 14.940 7.863 -3.794 1.00 95.38 84 LYS A N 1
ATOM 692 C CA . LYS A 1 84 ? 14.098 7.936 -5.000 1.00 95.38 84 LYS A CA 1
ATOM 693 C C . LYS A 1 84 ? 12.640 8.299 -4.671 1.00 95.38 84 LYS A C 1
ATOM 695 O O . LYS A 1 84 ? 11.730 7.491 -4.917 1.00 95.38 84 LYS A O 1
ATOM 700 N N . PRO A 1 85 ? 12.373 9.547 -4.245 1.00 93.75 85 PRO A N 1
ATOM 701 C CA . PRO A 1 85 ? 11.034 9.986 -3.833 1.00 93.75 85 PRO A CA 1
ATOM 702 C C . PRO A 1 85 ? 10.017 10.034 -4.985 1.00 93.75 85 PRO A C 1
ATOM 704 O O . PRO A 1 85 ? 8.812 10.015 -4.761 1.00 93.75 85 PRO A O 1
ATOM 707 N N . LYS A 1 86 ? 10.482 10.057 -6.243 1.00 93.44 86 LYS A N 1
ATOM 708 C CA . LYS A 1 86 ? 9.635 10.053 -7.453 1.00 93.44 86 LYS A CA 1
ATOM 709 C C . LYS A 1 86 ? 9.545 8.680 -8.138 1.00 93.44 86 LYS A C 1
ATOM 711 O O . LYS A 1 86 ? 9.100 8.586 -9.281 1.00 93.44 86 LYS A O 1
ATOM 716 N N . SER A 1 87 ? 10.002 7.612 -7.481 1.00 94.44 87 SER A N 1
ATOM 717 C CA . SER A 1 87 ? 9.929 6.249 -8.025 1.00 94.44 87 SER A CA 1
ATOM 718 C C . SER A 1 87 ? 8.487 5.740 -8.142 1.00 94.44 87 SER A C 1
ATOM 720 O O . SER A 1 87 ? 7.570 6.219 -7.472 1.00 94.44 87 SER A O 1
ATOM 722 N N . LYS A 1 88 ? 8.277 4.700 -8.963 1.00 95.00 88 LYS A N 1
ATOM 723 C CA . LYS A 1 88 ? 6.978 4.006 -9.034 1.00 95.00 88 LYS A CA 1
ATOM 724 C C . LYS A 1 88 ? 6.602 3.353 -7.699 1.00 95.00 88 LYS A C 1
ATOM 726 O O . LYS A 1 88 ? 5.425 3.336 -7.357 1.00 95.00 88 LYS A O 1
ATOM 731 N N . PHE A 1 89 ? 7.592 2.902 -6.925 1.00 96.25 89 PHE A N 1
ATOM 732 C CA . PHE A 1 89 ? 7.377 2.412 -5.564 1.00 96.25 89 PHE A CA 1
ATOM 733 C C . PHE A 1 89 ? 6.894 3.526 -4.620 1.00 96.25 89 PHE A C 1
ATOM 735 O O . PHE A 1 89 ? 5.929 3.320 -3.893 1.00 96.25 89 PHE A O 1
ATOM 742 N N . ALA A 1 90 ? 7.476 4.730 -4.681 1.00 95.50 90 ALA A N 1
ATOM 743 C CA . ALA A 1 90 ? 7.002 5.872 -3.893 1.00 95.50 90 ALA A CA 1
ATOM 744 C C . ALA A 1 90 ? 5.553 6.258 -4.235 1.00 95.50 90 ALA A C 1
ATOM 746 O O . ALA A 1 90 ? 4.723 6.440 -3.341 1.00 95.50 90 ALA A O 1
ATOM 747 N N . ALA A 1 91 ? 5.221 6.301 -5.530 1.00 95.00 91 ALA A N 1
ATOM 748 C CA . ALA A 1 91 ? 3.853 6.545 -5.988 1.00 95.00 91 ALA A CA 1
ATOM 749 C C . ALA A 1 91 ? 2.873 5.464 -5.493 1.00 95.00 91 ALA A C 1
ATOM 751 O O . ALA A 1 91 ? 1.767 5.788 -5.053 1.00 95.00 91 ALA A O 1
ATOM 752 N N . PHE A 1 92 ? 3.293 4.194 -5.513 1.00 96.25 92 PHE A N 1
ATOM 753 C CA . PHE A 1 92 ? 2.535 3.076 -4.955 1.00 96.25 92 PHE A CA 1
ATOM 754 C C . PHE A 1 92 ? 2.295 3.243 -3.450 1.00 96.25 92 PHE A C 1
ATOM 756 O O . PHE A 1 92 ? 1.141 3.221 -3.028 1.00 96.25 92 PHE A O 1
ATOM 763 N N . CYS A 1 93 ? 3.340 3.484 -2.651 1.00 96.31 93 CYS A N 1
ATOM 764 C CA . CYS A 1 93 ? 3.223 3.682 -1.202 1.00 96.31 93 CYS A CA 1
ATOM 765 C C . CYS A 1 93 ? 2.238 4.803 -0.866 1.00 96.31 93 CYS A C 1
ATOM 767 O O . CYS A 1 93 ? 1.331 4.607 -0.059 1.00 96.31 93 CYS A O 1
ATOM 769 N N . ARG A 1 94 ? 2.358 5.949 -1.542 1.00 95.25 94 ARG A N 1
ATOM 770 C CA . ARG A 1 94 ? 1.456 7.087 -1.354 1.00 95.25 94 ARG A CA 1
ATOM 771 C C . ARG A 1 94 ? 0.010 6.742 -1.705 1.00 95.25 94 ARG A C 1
ATOM 773 O O . ARG A 1 94 ? -0.892 7.000 -0.912 1.00 95.25 94 ARG A O 1
ATOM 780 N N . SER A 1 95 ? -0.221 6.153 -2.879 1.00 94.94 95 SER A N 1
ATOM 781 C CA . SER A 1 95 ? -1.568 5.772 -3.316 1.00 94.94 95 SER A CA 1
ATOM 782 C C . SER A 1 95 ? -2.212 4.778 -2.347 1.00 94.94 95 SER A C 1
ATOM 784 O O . SER A 1 95 ? -3.362 4.957 -1.944 1.00 94.94 95 SER A O 1
ATOM 786 N N . LYS A 1 96 ? -1.457 3.759 -1.925 1.00 96.06 96 LYS A N 1
ATOM 787 C CA . LYS A 1 96 ? -1.946 2.719 -1.021 1.00 96.06 96 LYS A CA 1
ATOM 788 C C . LYS A 1 96 ? -2.190 3.239 0.384 1.00 96.06 96 LYS A C 1
ATOM 790 O O . LYS A 1 96 ? -3.234 2.918 0.938 1.00 96.06 96 LYS A O 1
ATOM 795 N N . TYR A 1 97 ? -1.319 4.090 0.920 1.00 95.62 97 TYR A N 1
ATOM 796 C CA . TYR A 1 97 ? -1.523 4.693 2.236 1.00 95.62 97 TYR A CA 1
ATOM 797 C C . TYR A 1 97 ? -2.829 5.496 2.275 1.00 95.62 97 TYR A C 1
ATOM 799 O O . TYR A 1 97 ? -3.680 5.261 3.128 1.00 95.62 97 TYR A O 1
ATOM 807 N N . 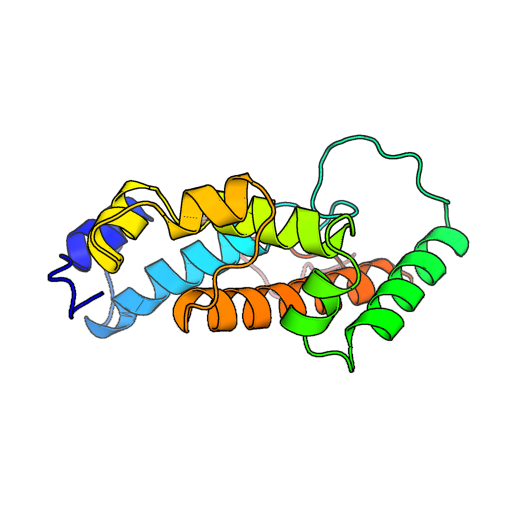LEU A 1 98 ? -3.035 6.381 1.291 1.00 93.75 98 LEU A N 1
ATOM 808 C CA . LEU A 1 98 ? -4.210 7.259 1.240 1.00 93.75 98 LEU A CA 1
ATOM 809 C C . LEU A 1 98 ? -5.535 6.512 1.024 1.00 93.75 98 LEU A C 1
ATOM 811 O O . LEU A 1 98 ? -6.586 7.041 1.393 1.00 93.75 98 LEU A O 1
ATOM 815 N N . ARG A 1 99 ? -5.496 5.315 0.420 1.00 93.06 99 ARG A N 1
ATOM 816 C CA . ARG A 1 99 ? -6.668 4.437 0.247 1.00 93.06 99 ARG A CA 1
ATOM 817 C C . ARG A 1 99 ? -6.902 3.525 1.446 1.00 93.06 99 ARG A C 1
ATOM 819 O O . ARG A 1 99 ? -8.052 3.283 1.797 1.00 93.06 99 ARG A O 1
ATOM 826 N N . LEU A 1 100 ? -5.833 3.012 2.049 1.00 93.69 100 LEU A N 1
ATOM 827 C CA . LEU A 1 100 ? -5.905 2.100 3.185 1.00 93.69 100 LEU A CA 1
ATOM 828 C C . LEU A 1 100 ? -6.328 2.836 4.462 1.00 93.69 100 LEU A C 1
ATOM 830 O O . LEU A 1 100 ? -7.183 2.344 5.194 1.00 93.69 100 LEU A O 1
ATOM 834 N N . ILE A 1 101 ? -5.755 4.016 4.710 1.00 91.06 101 ILE A N 1
ATOM 835 C CA . ILE A 1 101 ? -5.983 4.793 5.928 1.00 91.06 101 ILE A CA 1
ATOM 836 C C . ILE A 1 101 ? -6.964 5.929 5.634 1.00 91.06 101 ILE A C 1
ATOM 838 O O . ILE A 1 101 ? -6.649 6.947 5.006 1.00 91.06 101 ILE A O 1
ATOM 842 N N . HIS A 1 102 ? -8.201 5.744 6.086 1.00 88.94 102 HIS A N 1
ATOM 843 C CA . HIS A 1 102 ? -9.241 6.760 5.963 1.00 88.94 102 HIS A CA 1
ATOM 844 C C . HIS A 1 102 ? -8.925 7.966 6.876 1.00 88.94 102 HIS A C 1
ATOM 846 O O . HIS A 1 102 ? -8.460 7.747 7.993 1.00 88.94 102 HIS A O 1
ATOM 852 N N . PRO A 1 103 ? -9.232 9.228 6.499 1.00 89.75 103 PRO A N 1
ATOM 853 C CA . PRO A 1 103 ? -8.975 10.388 7.364 1.00 89.75 103 PRO A CA 1
ATOM 854 C C . PRO A 1 103 ? -9.548 10.232 8.777 1.00 89.75 103 PRO A C 1
ATOM 856 O O . PRO A 1 103 ? -8.873 10.514 9.755 1.00 89.75 103 PRO A O 1
ATOM 859 N N . LYS A 1 104 ? -10.778 9.712 8.893 1.00 85.81 104 LYS A N 1
ATOM 860 C CA . LYS A 1 104 ? -11.390 9.431 10.205 1.00 85.81 104 LYS A CA 1
ATOM 861 C C . LYS A 1 104 ? -10.583 8.418 11.020 1.00 85.81 104 LYS A C 1
ATOM 863 O O . LYS A 1 104 ? -10.427 8.603 12.215 1.00 85.81 104 LYS A O 1
ATOM 868 N N . MET A 1 105 ? -10.061 7.378 10.368 1.00 86.62 105 MET A N 1
ATOM 869 C CA . MET A 1 105 ? -9.226 6.379 11.033 1.00 86.62 105 MET A CA 1
ATOM 870 C C . MET A 1 105 ? -7.942 7.018 11.555 1.00 86.62 105 MET A C 1
ATOM 872 O O . MET A 1 105 ? -7.551 6.778 12.690 1.00 86.62 105 MET A O 1
ATOM 876 N N . GLU A 1 106 ? -7.315 7.858 10.739 1.00 88.19 106 GLU A N 1
ATOM 877 C CA . GLU A 1 106 ? -6.081 8.542 11.102 1.00 88.19 106 GLU A CA 1
ATOM 878 C C . GLU A 1 106 ? -6.276 9.523 12.262 1.00 88.19 106 GLU A C 1
ATOM 880 O O . GLU A 1 106 ? -5.555 9.447 13.254 1.00 88.19 106 GLU A O 1
ATOM 885 N N . ALA A 1 107 ? -7.314 10.361 12.187 1.00 88.56 107 ALA A N 1
ATOM 886 C CA . ALA A 1 107 ? -7.667 11.293 13.251 1.00 88.56 107 ALA A CA 1
ATOM 887 C C . ALA A 1 107 ? -7.960 10.569 14.573 1.00 88.56 107 ALA A C 1
ATOM 889 O O . ALA A 1 107 ? -7.565 11.050 15.627 1.00 88.56 107 ALA A O 1
ATOM 890 N N . SER A 1 108 ? -8.598 9.396 14.537 1.00 85.06 108 SER A N 1
ATOM 891 C CA . SER A 1 108 ? -8.820 8.601 15.747 1.00 85.06 108 SER A CA 1
ATOM 892 C C . SER A 1 108 ? -7.554 7.903 16.259 1.00 85.06 108 SER A C 1
ATOM 894 O O . SER A 1 108 ? -7.427 7.714 17.460 1.00 85.06 108 SER A O 1
ATOM 896 N N . LEU A 1 109 ? -6.624 7.500 15.386 1.00 83.94 109 LEU A N 1
ATOM 897 C CA . LEU A 1 109 ? -5.386 6.819 15.792 1.00 83.94 109 LEU A CA 1
ATOM 898 C C . LEU A 1 109 ? -4.315 7.783 16.317 1.00 83.94 109 LEU A C 1
ATOM 900 O O . LEU A 1 109 ? -3.573 7.416 17.225 1.00 83.94 109 LEU A O 1
ATOM 904 N N . PHE A 1 110 ? -4.211 8.980 15.735 1.00 86.62 110 PHE A N 1
ATOM 905 C CA . PHE A 1 110 ? -3.122 9.927 16.010 1.00 86.62 110 PHE A CA 1
ATOM 906 C C . PHE A 1 110 ? -3.598 11.285 16.539 1.00 86.62 110 PHE A C 1
ATOM 908 O O . PHE A 1 110 ? -2.773 12.111 16.915 1.00 86.62 110 PHE A O 1
ATOM 915 N N . GLY A 1 111 ? -4.907 11.549 16.556 1.00 88.06 111 GLY A N 1
ATOM 916 C CA . GLY A 1 111 ? -5.474 12.835 16.980 1.00 88.06 111 GLY A CA 1
ATOM 917 C C . GLY A 1 111 ? -5.364 13.959 15.941 1.00 88.06 111 GLY A C 1
ATOM 918 O O . GLY A 1 111 ? -5.861 15.055 16.183 1.00 88.06 111 GLY A O 1
ATOM 919 N N . ASN A 1 112 ? -4.732 13.718 14.788 1.00 90.31 112 ASN A N 1
ATOM 920 C CA . ASN A 1 112 ? -4.530 14.699 13.717 1.00 90.31 112 ASN A CA 1
ATOM 921 C C . ASN A 1 112 ? -4.450 14.016 12.333 1.00 90.31 112 ASN A C 1
ATOM 923 O O . ASN A 1 112 ? -4.641 12.806 12.214 1.00 90.31 112 ASN A O 1
ATOM 927 N N . LEU A 1 113 ? -4.212 14.806 11.281 1.00 91.38 113 LEU A N 1
ATOM 928 C CA . LEU A 1 113 ? -4.041 14.344 9.893 1.00 91.38 113 LEU A CA 1
ATOM 929 C C . LEU A 1 113 ? -2.650 14.689 9.336 1.00 91.38 113 LEU A C 1
ATOM 931 O O . LEU A 1 113 ? -2.463 14.760 8.119 1.00 91.38 113 LEU A O 1
ATOM 935 N N . ASP A 1 114 ? -1.676 14.953 10.207 1.00 92.38 114 ASP A N 1
ATOM 936 C CA . ASP A 1 114 ? -0.364 15.459 9.794 1.00 92.38 114 ASP A CA 1
ATOM 937 C C . ASP A 1 114 ? 0.383 14.411 8.971 1.00 92.38 114 ASP A C 1
ATOM 939 O O . ASP A 1 114 ? 0.963 14.719 7.929 1.00 92.38 114 ASP A O 1
ATOM 943 N N . GLN A 1 115 ? 0.270 13.142 9.367 1.00 92.25 115 GLN A N 1
ATOM 944 C CA . GLN A 1 115 ? 0.851 12.020 8.640 1.00 92.25 115 GLN A CA 1
ATOM 945 C C . GLN A 1 115 ? 0.295 11.918 7.209 1.00 92.25 115 GLN A C 1
ATOM 947 O O . GLN A 1 115 ? 1.059 11.793 6.250 1.00 92.25 115 GLN A O 1
ATOM 952 N N . ARG A 1 116 ? -1.020 12.047 7.027 1.00 92.88 116 ARG A N 1
ATOM 953 C CA . ARG A 1 116 ? -1.683 12.097 5.719 1.00 92.88 116 ARG A CA 1
ATOM 954 C C . ARG A 1 116 ? -1.203 13.273 4.894 1.00 92.88 116 ARG A C 1
ATOM 956 O O . ARG A 1 116 ? -1.018 13.109 3.686 1.00 92.88 116 ARG A O 1
ATOM 963 N N . ASN A 1 117 ? -1.043 14.440 5.510 1.00 93.50 117 ASN A N 1
ATOM 964 C CA . ASN A 1 117 ? -0.596 15.648 4.825 1.00 93.50 117 ASN A CA 1
ATOM 965 C C . ASN A 1 117 ? 0.834 15.477 4.301 1.00 93.50 117 ASN A C 1
ATOM 967 O O . ASN A 1 117 ? 1.056 15.726 3.118 1.00 93.50 117 ASN A O 1
ATOM 971 N N . LEU A 1 118 ? 1.745 14.929 5.111 1.00 93.12 118 LEU A N 1
ATOM 972 C CA . LEU A 1 118 ? 3.113 14.584 4.700 1.00 93.12 118 LEU A CA 1
ATOM 973 C C . LEU A 1 118 ? 3.121 13.571 3.545 1.00 93.12 118 LEU A C 1
ATOM 975 O O . LEU A 1 118 ? 3.718 13.799 2.494 1.00 93.12 118 LEU A O 1
ATOM 979 N N . VAL A 1 119 ? 2.359 12.478 3.659 1.00 93.25 119 VAL A N 1
ATOM 980 C CA . VAL A 1 119 ? 2.248 11.494 2.564 1.00 93.25 119 VAL A CA 1
ATOM 981 C C . VAL A 1 119 ? 1.660 12.135 1.297 1.00 93.25 119 VAL A C 1
ATOM 983 O O . VAL A 1 119 ? 2.052 11.808 0.171 1.00 93.25 119 VAL A O 1
ATOM 986 N N . SER A 1 120 ? 0.743 13.089 1.463 1.00 91.44 120 SER A N 1
ATOM 987 C CA . SER A 1 120 ? 0.131 13.861 0.378 1.00 91.44 120 SER A CA 1
ATOM 988 C C . SER A 1 120 ? 1.031 14.971 -0.178 1.00 91.44 120 SER A C 1
ATOM 990 O O . SER A 1 120 ? 0.796 15.416 -1.300 1.00 91.44 120 SER A O 1
ATOM 992 N N . SER A 1 121 ? 2.088 15.404 0.503 1.00 90.81 121 SER A N 1
ATOM 993 C CA . SER A 1 121 ? 3.136 16.235 -0.108 1.00 90.81 121 SER A CA 1
ATOM 994 C C . SER A 1 121 ? 4.215 15.377 -0.778 1.00 90.81 121 SER A C 1
ATOM 996 O O . SER A 1 121 ? 4.864 15.826 -1.718 1.00 90.81 121 SER A O 1
ATOM 998 N N . GLY A 1 122 ? 4.291 14.087 -0.427 1.00 87.75 122 GLY A N 1
ATOM 999 C CA . GLY A 1 122 ? 5.332 13.164 -0.891 1.00 87.75 122 GLY A CA 1
ATOM 1000 C C . GLY A 1 122 ? 6.514 13.078 0.075 1.00 87.75 122 GLY A C 1
ATOM 1001 O O . GLY A 1 122 ? 7.540 12.500 -0.275 1.00 87.75 122 GLY A O 1
ATOM 1002 N N . GLU A 1 123 ? 6.357 13.641 1.268 1.00 90.62 123 GLU A N 1
ATOM 1003 C CA . GLU A 1 123 ? 7.276 13.500 2.388 1.00 90.62 123 GLU A CA 1
ATOM 1004 C C . GLU A 1 123 ? 7.054 12.169 3.119 1.00 90.62 123 GLU A C 1
ATOM 1006 O O . GLU A 1 123 ? 6.045 11.479 2.930 1.00 90.62 123 GLU A O 1
ATOM 1011 N N . LEU A 1 124 ? 8.033 11.790 3.941 1.00 89.81 124 LEU A N 1
ATOM 1012 C CA . LEU A 1 124 ? 8.042 10.532 4.678 1.00 89.81 124 LEU A CA 1
ATOM 1013 C C . LEU A 1 124 ? 7.798 10.797 6.165 1.00 89.81 124 LEU A C 1
ATOM 1015 O O . LEU A 1 124 ? 8.692 11.293 6.843 1.00 89.81 124 LEU A O 1
ATOM 1019 N N . PRO A 1 125 ? 6.614 10.447 6.689 1.00 92.31 125 PRO A N 1
ATOM 1020 C CA . PRO A 1 125 ? 6.397 10.413 8.126 1.00 92.31 125 PRO A CA 1
ATOM 1021 C C . PRO A 1 125 ? 7.394 9.488 8.834 1.00 92.31 125 PRO A C 1
ATOM 1023 O O . PRO A 1 125 ? 7.552 8.328 8.459 1.00 92.31 125 PRO A O 1
ATOM 1026 N N . GLU A 1 126 ? 8.005 9.952 9.919 1.00 88.50 126 GLU A N 1
ATOM 1027 C CA . GLU A 1 126 ? 8.919 9.145 10.744 1.00 88.50 126 GLU A CA 1
ATOM 1028 C C . GLU A 1 126 ? 8.192 8.444 11.905 1.00 88.50 126 GLU A C 1
ATOM 1030 O O . GLU A 1 126 ? 8.722 8.283 13.003 1.00 88.50 126 GLU A O 1
ATOM 1035 N N . THR A 1 127 ? 6.941 8.031 11.690 1.00 91.25 127 THR A N 1
ATOM 1036 C CA . THR A 1 127 ? 6.149 7.364 12.731 1.00 91.25 127 THR A CA 1
ATOM 1037 C C . THR A 1 127 ? 6.317 5.843 12.668 1.00 91.25 127 THR A C 1
ATOM 1039 O O . THR A 1 127 ? 6.362 5.272 11.574 1.00 91.25 127 THR A O 1
ATOM 1042 N N . PRO A 1 128 ? 6.319 5.129 13.812 1.00 92.12 128 PRO A N 1
ATOM 1043 C CA . PRO A 1 128 ? 6.391 3.664 13.822 1.00 92.12 128 PRO A CA 1
ATOM 1044 C C . PRO A 1 128 ? 5.294 2.998 12.981 1.00 92.12 128 PRO A C 1
ATOM 1046 O O . PRO A 1 128 ? 5.530 1.981 12.328 1.00 92.12 128 PRO A O 1
ATOM 1049 N N . PHE A 1 129 ? 4.102 3.601 12.952 1.00 91.44 129 PHE A N 1
ATOM 1050 C CA . PHE A 1 129 ? 2.988 3.128 12.138 1.00 91.44 129 PHE A CA 1
ATOM 1051 C C . PHE A 1 129 ? 3.295 3.211 10.640 1.00 91.44 129 PHE A C 1
ATOM 1053 O O . PHE A 1 129 ? 3.092 2.239 9.909 1.00 91.44 129 PHE A O 1
ATOM 1060 N N . PHE A 1 130 ? 3.797 4.356 10.170 1.00 93.50 130 PHE A N 1
ATOM 1061 C CA . PHE A 1 130 ? 4.118 4.533 8.759 1.00 93.50 130 PHE A CA 1
ATOM 1062 C C . PHE A 1 130 ? 5.292 3.647 8.329 1.00 93.50 130 PHE A C 1
ATOM 1064 O O . PHE A 1 130 ? 5.250 3.055 7.252 1.00 93.50 130 PHE A O 1
ATOM 1071 N N . LEU A 1 131 ? 6.289 3.464 9.199 1.00 94.69 131 LEU A N 1
ATOM 1072 C CA . LEU A 1 131 ? 7.393 2.529 8.972 1.00 94.69 131 LEU A CA 1
ATOM 1073 C C . LEU A 1 131 ? 6.893 1.087 8.789 1.00 94.69 131 LEU A C 1
ATOM 1075 O O . LEU A 1 131 ? 7.276 0.418 7.828 1.00 94.69 131 LEU A O 1
ATOM 1079 N N . ALA A 1 132 ? 5.979 0.627 9.649 1.00 95.44 132 ALA A N 1
ATOM 1080 C CA . ALA A 1 132 ? 5.360 -0.692 9.5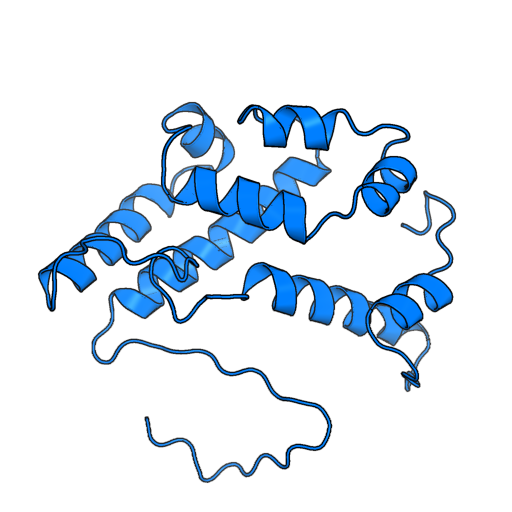15 1.00 95.44 132 ALA A CA 1
ATOM 1081 C C . ALA A 1 132 ? 4.534 -0.819 8.221 1.00 95.44 132 ALA A C 1
ATOM 1083 O O . ALA A 1 132 ? 4.609 -1.838 7.526 1.00 95.44 132 ALA A O 1
ATOM 1084 N N . PHE A 1 133 ? 3.786 0.229 7.859 1.00 96.06 133 PHE A N 1
ATOM 1085 C CA . PHE A 1 133 ? 3.056 0.287 6.593 1.00 96.06 133 PHE A CA 1
ATOM 1086 C C . PHE A 1 133 ? 3.997 0.165 5.386 1.00 96.06 133 PHE A C 1
ATOM 1088 O O . PHE A 1 133 ? 3.720 -0.616 4.474 1.00 96.06 133 PHE A O 1
ATOM 1095 N N . ILE A 1 134 ? 5.117 0.893 5.375 1.00 96.62 134 ILE A N 1
ATOM 1096 C CA . ILE A 1 134 ? 6.077 0.839 4.270 1.00 96.62 134 ILE A CA 1
ATOM 1097 C C . ILE A 1 134 ? 6.689 -0.564 4.147 1.00 96.62 134 ILE A C 1
ATOM 1099 O O . ILE A 1 134 ? 6.851 -1.055 3.029 1.00 96.62 134 ILE A O 1
ATOM 1103 N N . GLU A 1 135 ? 7.021 -1.230 5.254 1.00 97.19 135 GLU A N 1
ATOM 1104 C CA . GLU A 1 135 ? 7.551 -2.601 5.213 1.00 97.19 135 GLU A CA 1
ATOM 1105 C C . GLU A 1 135 ? 6.558 -3.580 4.569 1.00 97.19 135 GLU A C 1
ATOM 1107 O O . GLU A 1 135 ? 6.927 -4.397 3.719 1.00 97.19 135 GLU A O 1
ATOM 1112 N N . MET A 1 136 ? 5.269 -3.458 4.897 1.00 97.50 136 MET A N 1
ATOM 1113 C CA . MET A 1 136 ? 4.207 -4.204 4.217 1.00 97.50 136 MET A CA 1
ATOM 1114 C C . MET A 1 136 ? 4.128 -3.840 2.726 1.00 97.50 136 MET A C 1
ATOM 1116 O O . MET A 1 136 ? 4.089 -4.730 1.871 1.00 97.50 136 MET A O 1
ATOM 1120 N N . ALA A 1 137 ? 4.142 -2.546 2.400 1.00 97.69 137 ALA A N 1
ATOM 1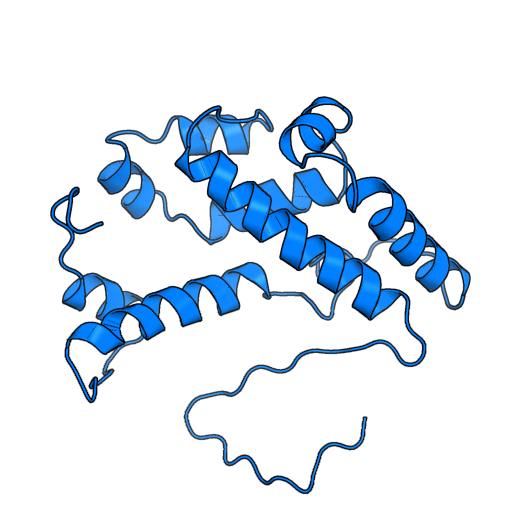121 C CA . ALA A 1 137 ? 4.093 -2.059 1.026 1.00 97.69 137 ALA A CA 1
ATOM 1122 C C . ALA A 1 137 ? 5.271 -2.593 0.192 1.00 97.69 137 ALA A C 1
ATOM 1124 O O . ALA A 1 137 ? 5.064 -3.049 -0.933 1.00 97.69 137 ALA A O 1
ATOM 1125 N N . LYS A 1 138 ? 6.486 -2.631 0.756 1.00 97.88 138 LYS A N 1
ATOM 1126 C CA . LYS A 1 138 ? 7.676 -3.211 0.118 1.00 97.88 138 LYS A CA 1
ATOM 1127 C C . LYS A 1 138 ? 7.446 -4.672 -0.253 1.00 97.88 138 LYS A C 1
ATOM 1129 O O . LYS A 1 138 ? 7.714 -5.050 -1.390 1.00 97.88 138 LYS A O 1
ATOM 1134 N N . ARG A 1 139 ? 6.941 -5.495 0.670 1.00 97.69 139 ARG A N 1
ATOM 1135 C CA . ARG A 1 139 ? 6.709 -6.931 0.417 1.00 97.69 139 ARG A CA 1
ATOM 1136 C C . ARG A 1 139 ? 5.747 -7.151 -0.750 1.00 97.69 139 ARG A C 1
ATOM 1138 O O . ARG A 1 139 ? 6.020 -7.970 -1.623 1.00 97.69 139 ARG A O 1
ATOM 1145 N N . ILE A 1 140 ? 4.668 -6.376 -0.796 1.00 97.44 140 ILE A N 1
ATOM 1146 C CA . ILE A 1 140 ? 3.650 -6.471 -1.851 1.00 97.44 140 ILE A CA 1
ATOM 1147 C C . ILE A 1 140 ? 4.192 -5.954 -3.187 1.00 97.44 140 ILE A C 1
ATOM 1149 O O . ILE A 1 140 ? 3.968 -6.576 -4.222 1.00 97.44 140 ILE A O 1
ATOM 1153 N N . TRP A 1 141 ? 4.967 -4.868 -3.171 1.00 97.81 141 TRP A N 1
ATOM 1154 C CA . TRP A 1 141 ? 5.629 -4.353 -4.367 1.00 97.81 141 TRP A CA 1
ATOM 1155 C C . TRP A 1 141 ? 6.645 -5.342 -4.949 1.00 97.81 141 TRP A C 1
ATOM 1157 O O . TRP A 1 141 ? 6.686 -5.550 -6.159 1.00 97.81 141 TRP A O 1
ATOM 1167 N N . LEU A 1 142 ? 7.453 -5.985 -4.102 1.00 97.94 142 LEU A N 1
ATOM 1168 C CA . LEU A 1 142 ? 8.410 -7.000 -4.544 1.00 97.94 142 LEU A CA 1
ATOM 1169 C C . LEU A 1 142 ? 7.702 -8.220 -5.139 1.00 97.94 142 LE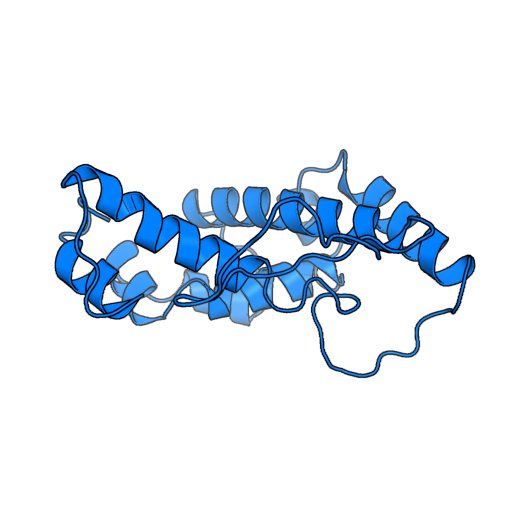U A C 1
ATOM 1171 O O . LEU A 1 142 ? 8.119 -8.704 -6.188 1.00 97.94 142 LEU A O 1
ATOM 1175 N N . LEU A 1 143 ? 6.615 -8.674 -4.508 1.00 96.81 143 LEU A N 1
ATOM 1176 C CA . LEU A 1 143 ? 5.781 -9.753 -5.035 1.00 96.81 143 LEU A CA 1
ATOM 1177 C C . LEU A 1 143 ? 5.200 -9.393 -6.412 1.00 96.81 143 LEU A C 1
ATOM 1179 O O . LEU A 1 143 ? 5.247 -10.212 -7.323 1.00 96.81 143 LEU A O 1
ATOM 1183 N N . HIS A 1 144 ? 4.724 -8.160 -6.583 1.00 96.69 144 HIS A N 1
ATOM 1184 C CA . HIS A 1 144 ? 4.227 -7.640 -7.861 1.00 96.69 144 HIS A CA 1
ATOM 1185 C C . HIS A 1 144 ? 5.300 -7.624 -8.952 1.00 96.69 144 HIS A C 1
ATOM 1187 O O . HIS A 1 144 ? 5.077 -8.088 -10.069 1.00 96.69 144 HIS A O 1
ATOM 1193 N N . CYS A 1 145 ? 6.496 -7.131 -8.623 1.00 96.50 145 CYS A N 1
ATOM 1194 C CA . CYS A 1 145 ? 7.629 -7.143 -9.543 1.00 96.50 145 CYS A CA 1
ATOM 1195 C C . CYS A 1 145 ? 8.022 -8.568 -9.955 1.00 96.50 145 CYS A C 1
ATOM 1197 O O . CYS A 1 145 ? 8.284 -8.805 -11.130 1.00 96.50 145 CYS A O 1
ATOM 1199 N N . LEU A 1 146 ? 8.027 -9.527 -9.024 1.00 95.81 146 LEU A N 1
ATOM 1200 C CA . LEU A 1 146 ? 8.297 -10.925 -9.363 1.00 95.81 146 LEU A CA 1
ATOM 1201 C C . LEU A 1 146 ? 7.205 -11.514 -10.258 1.00 95.81 146 LEU A C 1
ATOM 1203 O O . LEU A 1 146 ? 7.529 -12.109 -11.284 1.00 95.81 146 LEU A O 1
ATOM 1207 N N . ALA A 1 147 ? 5.933 -11.301 -9.915 1.00 94.88 147 ALA A N 1
ATOM 1208 C CA . ALA A 1 147 ? 4.794 -11.831 -10.662 1.00 94.88 147 ALA A CA 1
ATOM 1209 C C . ALA A 1 147 ? 4.813 -11.414 -12.143 1.00 94.88 147 ALA A C 1
ATOM 1211 O O . ALA A 1 147 ? 4.590 -12.248 -13.018 1.00 94.88 147 ALA A O 1
ATOM 1212 N N . LEU A 1 148 ? 5.159 -10.151 -12.419 1.00 93.62 148 LEU A N 1
ATOM 1213 C CA . LEU A 1 148 ? 5.272 -9.607 -13.779 1.00 93.62 148 LEU A CA 1
ATOM 1214 C C . LEU A 1 148 ? 6.620 -9.886 -14.468 1.00 93.62 148 LEU A C 1
ATOM 1216 O O . LEU A 1 148 ? 6.805 -9.518 -15.628 1.00 93.62 148 LEU A O 1
ATOM 1220 N N . SER A 1 149 ? 7.579 -10.494 -13.767 1.00 94.81 149 SER A N 1
ATOM 1221 C CA . SER A 1 149 ? 8.859 -10.914 -14.352 1.00 94.81 149 SER A CA 1
ATOM 1222 C C . SER A 1 149 ? 8.833 -12.338 -14.912 1.00 94.81 149 SER A C 1
ATOM 1224 O O . SER A 1 149 ? 9.707 -12.693 -15.703 1.00 94.81 149 SER A O 1
ATOM 1226 N N . PHE A 1 150 ? 7.844 -13.145 -14.520 1.00 92.56 150 PHE A N 1
ATOM 1227 C CA . PHE A 1 150 ? 7.714 -14.535 -14.948 1.00 92.56 150 PHE A CA 1
ATOM 1228 C C . PHE A 1 150 ? 7.041 -14.687 -16.316 1.00 92.56 150 PHE A C 1
ATOM 1230 O O . PHE A 1 150 ? 6.401 -13.771 -16.832 1.00 92.56 150 PHE A O 1
ATOM 1237 N N . ASP A 1 151 ? 7.234 -15.868 -16.902 1.00 88.69 151 ASP A N 1
ATOM 1238 C CA . ASP A 1 151 ? 6.581 -16.323 -18.125 1.00 88.69 151 ASP A CA 1
ATOM 1239 C C . ASP A 1 151 ? 6.014 -17.733 -17.889 1.00 88.69 151 ASP A C 1
ATOM 1241 O O . ASP A 1 151 ? 6.807 -18.664 -17.706 1.00 88.69 151 ASP A O 1
ATOM 1245 N N . PRO A 1 152 ? 4.683 -17.916 -17.834 1.00 86.44 152 PRO A N 1
ATOM 1246 C CA . PRO A 1 152 ? 3.638 -16.893 -17.968 1.00 86.44 152 PRO A CA 1
ATOM 1247 C C . PRO A 1 152 ? 3.577 -15.920 -16.772 1.00 86.44 152 PRO A C 1
ATOM 1249 O O . PRO A 1 152 ? 4.042 -16.238 -15.675 1.00 86.44 152 PRO A O 1
ATOM 1252 N N . GLU A 1 153 ? 2.987 -14.734 -16.977 1.00 85.19 153 GLU A N 1
ATOM 1253 C CA . GLU A 1 153 ? 2.760 -13.763 -15.892 1.00 85.19 153 GLU A CA 1
ATOM 1254 C C . GLU A 1 153 ? 1.875 -14.386 -14.798 1.00 85.19 153 GLU A C 1
ATOM 1256 O O . GLU A 1 153 ? 0.833 -14.988 -15.074 1.00 85.19 153 GLU A O 1
ATOM 1261 N N . VAL A 1 154 ? 2.275 -14.220 -13.536 1.00 90.19 154 VAL A N 1
ATOM 1262 C CA . VAL A 1 154 ? 1.472 -14.680 -12.397 1.00 90.19 154 VAL A CA 1
ATOM 1263 C C . VAL A 1 154 ? 0.376 -13.658 -12.121 1.00 90.19 154 VAL A C 1
ATOM 1265 O O . VAL A 1 154 ? 0.644 -12.464 -11.995 1.00 90.19 154 VAL A O 1
ATOM 1268 N N . SER A 1 155 ? -0.856 -14.136 -11.972 1.00 88.06 155 SER A N 1
ATOM 1269 C CA . SER A 1 155 ? -2.006 -13.314 -11.604 1.00 88.06 155 SER A CA 1
ATOM 1270 C C . SER A 1 155 ? -2.575 -13.732 -10.254 1.00 88.06 155 SER A C 1
ATOM 1272 O O . SER A 1 155 ? -2.383 -14.857 -9.787 1.00 88.06 155 SER A O 1
ATOM 1274 N N . ILE A 1 156 ? -3.288 -12.807 -9.617 1.00 89.75 156 ILE A N 1
ATOM 1275 C CA . ILE A 1 156 ? -4.093 -13.096 -8.432 1.00 89.75 156 ILE A CA 1
ATOM 1276 C C . ILE A 1 156 ? -5.578 -12.996 -8.767 1.00 89.75 156 ILE A C 1
ATOM 1278 O O . ILE A 1 156 ? -5.992 -12.230 -9.640 1.00 89.75 156 ILE A O 1
ATOM 1282 N N . PHE A 1 157 ? -6.390 -13.729 -8.015 1.00 86.81 157 PHE A N 1
ATOM 1283 C CA . PHE A 1 157 ? -7.841 -13.621 -8.048 1.00 86.81 157 PHE A CA 1
ATOM 1284 C C . PHE A 1 157 ? -8.372 -13.400 -6.632 1.00 86.81 157 PHE A C 1
ATOM 1286 O O . PHE A 1 157 ? -7.763 -13.811 -5.644 1.00 86.81 157 PHE A O 1
ATOM 1293 N N . GLN A 1 158 ? -9.530 -12.754 -6.536 1.00 84.00 158 GLN A N 1
ATOM 1294 C CA . GLN A 1 158 ? -10.232 -12.560 -5.277 1.00 84.00 158 GLN A CA 1
ATOM 1295 C C . GLN A 1 158 ? -11.451 -13.476 -5.221 1.00 84.00 158 GLN A C 1
ATOM 1297 O O . GLN A 1 158 ? -12.253 -13.525 -6.154 1.00 84.00 158 GLN A O 1
ATOM 1302 N N . ALA A 1 159 ? -11.613 -14.181 -4.105 1.00 82.06 159 ALA A N 1
ATOM 1303 C CA . ALA A 1 159 ? -12.809 -14.962 -3.856 1.00 82.06 159 ALA A CA 1
ATOM 1304 C C . ALA A 1 159 ? -13.955 -14.069 -3.354 1.00 82.06 159 ALA A C 1
ATOM 1306 O O . ALA A 1 159 ? -13.871 -13.496 -2.268 1.00 82.06 159 ALA A O 1
ATOM 1307 N N . SER A 1 160 ? -15.034 -13.962 -4.132 1.00 76.25 160 SER A N 1
ATOM 1308 C CA . SER A 1 160 ? -16.236 -13.225 -3.727 1.00 76.25 160 SER A CA 1
ATOM 1309 C C . SER A 1 160 ? -17.178 -14.091 -2.891 1.00 76.25 160 SER A C 1
ATOM 1311 O O . SER A 1 160 ? -17.317 -15.295 -3.120 1.00 76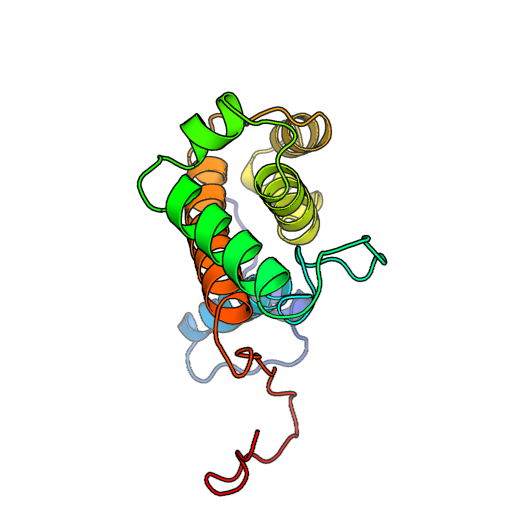.25 160 SER A O 1
ATOM 1313 N N . LYS A 1 161 ? -17.872 -13.463 -1.933 1.00 75.69 161 LYS A N 1
ATOM 1314 C CA . LYS A 1 161 ? -18.933 -14.112 -1.149 1.00 75.69 161 LYS A CA 1
ATOM 1315 C C . LYS A 1 161 ? -19.989 -14.692 -2.099 1.00 75.69 161 LYS A C 1
ATOM 1317 O O . LYS A 1 161 ? -20.469 -13.992 -2.981 1.00 75.69 161 LYS A O 1
ATOM 1322 N N . GLY A 1 162 ? -20.347 -15.960 -1.897 1.00 75.62 162 GLY A N 1
ATOM 1323 C CA . GLY A 1 162 ? -21.327 -16.673 -2.726 1.00 75.62 162 GLY A CA 1
ATOM 1324 C C . GLY A 1 162 ? -20.731 -17.463 -3.895 1.00 75.62 162 GLY A C 1
ATOM 1325 O O . GLY A 1 162 ? -21.437 -18.288 -4.475 1.00 75.62 162 GLY A O 1
ATOM 1326 N N . ASN A 1 163 ? -19.439 -17.299 -4.202 1.00 74.31 163 ASN A N 1
ATOM 1327 C CA . ASN A 1 163 ? -18.784 -18.111 -5.226 1.00 74.31 163 ASN A CA 1
ATOM 1328 C C . ASN A 1 163 ? -18.441 -19.507 -4.687 1.00 74.31 163 ASN A C 1
ATOM 1330 O O . ASN A 1 163 ? -17.939 -19.659 -3.572 1.00 74.31 163 ASN A O 1
ATOM 1334 N N . ARG A 1 164 ? -18.688 -20.538 -5.503 1.00 71.88 164 ARG A N 1
ATOM 1335 C CA . ARG A 1 164 ? -18.276 -21.919 -5.219 1.00 71.88 164 ARG A CA 1
ATOM 1336 C C . ARG A 1 164 ? -16.912 -22.167 -5.851 1.00 71.88 164 ARG A C 1
ATOM 1338 O O . ARG A 1 164 ? -16.772 -22.050 -7.063 1.00 71.88 164 ARG A O 1
ATOM 1345 N N . PHE A 1 165 ? -15.927 -22.535 -5.040 1.00 63.91 165 PHE A N 1
ATOM 1346 C CA . PHE A 1 165 ? -14.600 -22.914 -5.525 1.00 63.91 165 PHE A CA 1
ATOM 1347 C C . PHE A 1 165 ? -14.491 -24.436 -5.548 1.00 63.91 165 PHE A C 1
ATOM 1349 O O . PHE A 1 165 ? -14.740 -25.095 -4.540 1.00 63.91 165 PHE A O 1
ATOM 1356 N N . SER A 1 166 ? -14.124 -24.998 -6.700 1.00 61.97 166 SER A N 1
ATOM 1357 C CA . SER A 1 166 ? -13.788 -26.417 -6.832 1.00 61.97 166 SER A CA 1
ATOM 1358 C C . SER A 1 166 ? -12.294 -26.550 -7.126 1.00 61.97 166 SER A C 1
ATOM 1360 O O . SER A 1 166 ? -11.725 -25.731 -7.846 1.00 61.97 166 SER A O 1
ATOM 1362 N N . LYS A 1 167 ? -11.639 -27.571 -6.559 1.00 52.81 167 LYS A N 1
ATOM 1363 C CA . LYS A 1 167 ? -10.188 -27.804 -6.706 1.00 52.81 167 LYS A CA 1
ATOM 1364 C C . LYS A 1 167 ? -9.727 -28.021 -8.159 1.00 52.81 167 LYS A C 1
ATOM 1366 O O . LYS A 1 167 ? -8.529 -27.969 -8.405 1.00 52.81 167 LYS A O 1
ATOM 1371 N N . PHE A 1 168 ? -10.640 -28.277 -9.099 1.00 50.28 168 PHE A N 1
ATOM 1372 C CA . PHE A 1 168 ? -10.321 -28.827 -10.422 1.00 50.28 168 PHE A CA 1
ATOM 1373 C C . PHE A 1 168 ? -10.316 -27.830 -11.587 1.00 50.28 168 PHE A C 1
ATOM 1375 O O . PHE A 1 168 ? -10.062 -28.232 -12.719 1.00 50.28 168 PHE A O 1
ATOM 1382 N N . THR A 1 169 ? -10.526 -26.538 -11.353 1.00 42.06 169 THR A N 1
ATOM 1383 C CA . THR A 1 169 ? -10.519 -25.531 -12.429 1.00 42.06 169 THR A CA 1
ATOM 1384 C C . THR A 1 169 ? -9.563 -24.393 -12.112 1.00 42.06 169 THR A C 1
ATOM 1386 O O . THR A 1 169 ? -9.982 -23.270 -11.861 1.00 42.06 169 THR A O 1
ATOM 1389 N N . TRP A 1 170 ? -8.266 -24.695 -12.144 1.00 47.53 170 TRP A N 1
ATOM 1390 C CA . TRP A 1 170 ? -7.214 -23.696 -12.325 1.00 47.53 170 TRP A CA 1
ATOM 1391 C C . TRP A 1 170 ? -6.402 -24.110 -13.554 1.00 47.53 170 TRP A C 1
ATOM 1393 O O . TRP A 1 170 ? -5.418 -24.837 -13.447 1.00 47.53 170 TRP A O 1
ATOM 1403 N N . ARG A 1 171 ? -6.863 -23.721 -14.744 1.00 35.19 171 ARG A N 1
ATOM 1404 C CA . ARG A 1 171 ? -5.998 -23.640 -15.925 1.00 35.19 171 ARG A CA 1
ATOM 1405 C C . ARG A 1 171 ? -5.860 -22.160 -16.252 1.00 35.19 171 ARG A C 1
ATOM 1407 O O . ARG A 1 171 ? -6.873 -21.513 -16.509 1.00 35.19 171 ARG A O 1
ATOM 1414 N N . ALA A 1 172 ? -4.634 -21.666 -16.094 1.00 40.06 172 ALA A N 1
ATOM 1415 C CA . ALA A 1 172 ? -4.189 -20.375 -16.602 1.00 40.06 172 ALA A CA 1
ATOM 1416 C C . ALA A 1 172 ? -4.083 -20.428 -18.131 1.00 40.06 172 ALA A C 1
ATOM 1418 O O . ALA A 1 172 ? -3.817 -21.541 -18.649 1.00 40.06 172 ALA A O 1
#

InterPro domains:
  IPR040225 Protein gravitropic in the light 1-like [PTHR31161] (1-167)

pLDDT: mean 88.49, std 10.75, range [35.19, 97.94]